Protein AF-A0A2D6XDI9-F1 (afdb_monomer_lite)

Radius of gyration: 14.06 Å; chains: 1; bounding box: 47×26×29 Å

Secondary structure (DSSP, 8-state):
-----------EEEEEETTTTEEEEEETTT-SEEEPPGGGHHHHHHHHHHHHH-S-HHHHHHHHHHHHTT--

Structure (mmCIF, N/CA/C/O backbone):
data_AF-A0A2D6XDI9-F1
#
_entry.id   AF-A0A2D6XDI9-F1
#
loop_
_atom_site.group_PDB
_atom_site.id
_atom_site.type_symbol
_atom_site.label_atom_id
_atom_site.label_alt_id
_atom_site.label_comp_id
_atom_site.label_asym_id
_atom_site.label_entity_id
_atom_site.label_seq_id
_atom_site.pdbx_PDB_ins_code
_atom_site.Cartn_x
_atom_site.Cartn_y
_atom_site.Cartn_z
_atom_site.occupancy
_atom_site.B_iso_or_equiv
_atom_site.auth_seq_id
_atom_site.auth_comp_id
_atom_site.auth_asym_id
_atom_site.auth_atom_id
_atom_site.pdbx_PDB_model_num
ATOM 1 N N . MET A 1 1 ? 30.341 -16.927 -1.284 1.00 46.00 1 MET A N 1
ATOM 2 C CA . MET A 1 1 ? 29.412 -16.233 -2.193 1.00 46.00 1 MET A CA 1
ATOM 3 C C . MET A 1 1 ? 28.623 -15.296 -1.311 1.00 46.00 1 MET A C 1
ATOM 5 O O . MET A 1 1 ? 27.860 -15.783 -0.491 1.00 46.00 1 MET A O 1
ATOM 9 N N . GLU A 1 2 ? 28.918 -14.000 -1.355 1.00 44.69 2 GLU A N 1
ATOM 10 C CA . GLU A 1 2 ? 28.055 -13.005 -0.715 1.00 44.69 2 GLU A CA 1
ATOM 11 C C . GLU A 1 2 ? 26.745 -12.997 -1.493 1.00 44.69 2 GLU A C 1
ATOM 13 O O . GLU A 1 2 ? 26.713 -12.660 -2.678 1.00 44.69 2 GLU A O 1
ATOM 18 N N . GLU A 1 3 ? 25.690 -13.481 -0.848 1.00 45.72 3 GLU A N 1
ATOM 19 C CA . GLU A 1 3 ? 24.328 -13.347 -1.331 1.00 45.72 3 GLU A CA 1
ATOM 20 C C . GLU A 1 3 ? 24.033 -11.849 -1.369 1.00 45.72 3 GLU A C 1
ATOM 22 O O . GLU A 1 3 ? 23.912 -11.185 -0.341 1.00 45.72 3 GLU A O 1
ATOM 27 N N . LYS A 1 4 ? 24.051 -11.293 -2.578 1.00 43.22 4 LYS A N 1
ATOM 28 C CA . LYS A 1 4 ? 23.734 -9.897 -2.831 1.00 43.22 4 LYS A CA 1
ATOM 29 C C . LYS A 1 4 ? 22.236 -9.763 -2.574 1.00 43.22 4 LYS A C 1
ATOM 31 O O . LYS A 1 4 ? 21.440 -10.043 -3.462 1.00 43.22 4 LYS A O 1
ATOM 36 N N . THR A 1 5 ? 21.851 -9.430 -1.346 1.00 46.59 5 THR A N 1
ATOM 37 C CA . THR A 1 5 ? 20.459 -9.157 -0.997 1.00 46.59 5 THR A CA 1
ATOM 38 C C . THR A 1 5 ? 20.042 -7.918 -1.773 1.00 46.59 5 THR A C 1
ATOM 40 O O . THR A 1 5 ? 20.341 -6.786 -1.394 1.00 46.59 5 THR A O 1
ATOM 43 N N . GLU A 1 6 ? 19.404 -8.139 -2.922 1.00 53.22 6 GLU A N 1
ATOM 44 C CA . GLU A 1 6 ? 18.639 -7.115 -3.622 1.00 53.22 6 GLU A CA 1
ATOM 45 C C . GLU A 1 6 ? 17.755 -6.380 -2.605 1.00 53.22 6 GLU A C 1
ATOM 47 O O . GLU A 1 6 ? 17.371 -6.978 -1.591 1.00 53.22 6 GLU A O 1
ATOM 52 N N . PRO A 1 7 ? 17.469 -5.080 -2.803 1.00 53.91 7 PRO A N 1
ATOM 53 C CA . PRO A 1 7 ? 16.598 -4.335 -1.906 1.00 53.91 7 PRO A CA 1
ATOM 54 C C . PRO A 1 7 ? 15.259 -5.066 -1.800 1.00 53.91 7 PRO A C 1
ATOM 56 O O . PRO A 1 7 ? 14.409 -4.925 -2.667 1.00 53.91 7 PRO A O 1
ATOM 59 N N . GLN A 1 8 ? 15.098 -5.862 -0.741 1.00 72.00 8 GLN A N 1
ATOM 60 C CA . GLN A 1 8 ? 14.019 -6.830 -0.642 1.00 72.00 8 GLN A CA 1
ATOM 61 C C . GLN A 1 8 ? 12.699 -6.069 -0.660 1.00 72.00 8 GLN A C 1
ATOM 63 O O . GLN A 1 8 ? 12.373 -5.342 0.286 1.00 72.00 8 GLN A O 1
ATOM 68 N N . VAL A 1 9 ? 11.975 -6.188 -1.772 1.00 76.69 9 VAL A N 1
ATOM 69 C CA . VAL A 1 9 ? 10.589 -5.756 -1.853 1.00 76.69 9 VAL A CA 1
ATOM 70 C C . VAL A 1 9 ? 9.850 -6.463 -0.718 1.00 76.69 9 VAL A C 1
ATOM 72 O O . VAL A 1 9 ? 9.952 -7.688 -0.603 1.00 76.69 9 VAL A O 1
ATOM 75 N N . PRO A 1 10 ? 9.164 -5.727 0.171 1.00 80.50 10 PRO A N 1
ATOM 76 C CA . PRO A 1 10 ? 8.519 -6.354 1.309 1.00 80.50 10 PRO A CA 1
ATOM 77 C C . PRO A 1 10 ? 7.427 -7.315 0.834 1.00 80.50 10 PRO A C 1
ATOM 79 O O . PRO A 1 10 ? 6.603 -6.970 -0.009 1.00 80.50 10 PRO A O 1
ATOM 82 N N . GLU A 1 11 ? 7.386 -8.513 1.413 1.00 89.69 11 GLU A N 1
ATOM 83 C CA . GLU A 1 11 ? 6.225 -9.392 1.284 1.00 89.69 11 GLU A CA 1
ATOM 84 C C . GLU A 1 11 ? 5.074 -8.807 2.111 1.00 89.69 11 GLU A C 1
ATOM 86 O O . GLU A 1 11 ? 5.152 -8.724 3.346 1.00 89.69 11 GLU A O 1
ATOM 91 N N . PHE A 1 12 ? 4.005 -8.402 1.428 1.00 93.19 12 PHE A N 1
ATOM 92 C CA . PHE A 1 12 ? 2.823 -7.816 2.047 1.00 93.19 12 PHE A CA 1
ATOM 93 C C . PHE A 1 12 ? 1.524 -8.325 1.419 1.00 93.19 12 PHE A C 1
ATOM 95 O O . PHE A 1 12 ? 1.506 -8.880 0.322 1.00 93.19 12 PHE A O 1
ATOM 102 N N . ALA A 1 13 ? 0.421 -8.085 2.121 1.00 95.00 13 ALA A N 1
ATOM 103 C CA . ALA A 1 13 ? -0.930 -8.203 1.595 1.00 95.00 13 ALA A CA 1
ATOM 104 C C . ALA A 1 13 ? -1.741 -6.965 1.986 1.00 95.00 13 ALA A C 1
ATOM 106 O O . ALA A 1 13 ? -1.493 -6.357 3.027 1.00 95.00 13 ALA A O 1
ATOM 107 N N . ILE A 1 14 ? -2.710 -6.596 1.150 1.00 95.81 14 ILE A N 1
ATOM 108 C CA . ILE A 1 14 ? -3.598 -5.458 1.395 1.00 95.81 14 ILE A CA 1
ATOM 109 C C . ILE A 1 14 ? -5.043 -5.939 1.370 1.00 95.81 14 ILE A C 1
ATOM 111 O O . ILE A 1 14 ? -5.471 -6.632 0.446 1.00 95.81 14 ILE A O 1
ATOM 115 N N . PHE A 1 15 ? -5.797 -5.528 2.380 1.00 95.00 15 PHE A N 1
ATOM 116 C CA . PHE A 1 15 ? -7.243 -5.641 2.446 1.00 95.00 15 PHE A CA 1
ATOM 117 C C . PHE A 1 15 ? -7.855 -4.250 2.262 1.00 95.00 15 PHE A C 1
ATOM 119 O O . PHE A 1 15 ? -7.395 -3.291 2.878 1.00 95.00 15 PHE A O 1
ATOM 126 N N . GLN A 1 16 ? -8.895 -4.135 1.432 1.00 96.62 16 GLN A N 1
ATOM 127 C CA . GLN A 1 16 ? -9.648 -2.892 1.247 1.00 96.62 16 GLN A CA 1
ATOM 128 C C . GLN A 1 16 ? -11.144 -3.167 1.119 1.00 96.62 16 GLN A C 1
ATOM 130 O O . GLN A 1 16 ? -11.564 -4.072 0.396 1.00 96.62 16 GLN A O 1
ATOM 135 N N . ASN A 1 17 ? -11.948 -2.326 1.765 1.00 95.81 17 ASN A N 1
ATOM 136 C CA . ASN A 1 17 ? -13.389 -2.249 1.578 1.00 95.81 17 ASN A CA 1
ATOM 137 C C . ASN A 1 17 ? -13.775 -0.828 1.158 1.00 95.81 17 ASN A C 1
ATOM 139 O O . ASN A 1 17 ? -13.800 0.092 1.975 1.00 95.81 17 ASN A O 1
ATOM 143 N N . SER A 1 18 ? -14.128 -0.663 -0.116 1.00 93.00 18 SER A N 1
ATOM 144 C CA . SER A 1 18 ? -14.489 0.637 -0.687 1.00 93.00 18 SER A CA 1
ATOM 145 C C . SER A 1 18 ? -15.809 1.201 -0.180 1.00 93.00 18 SER A C 1
ATOM 147 O O . SER A 1 18 ? -15.973 2.417 -0.147 1.00 93.00 18 SER A O 1
ATOM 149 N N . ARG A 1 19 ? -16.739 0.351 0.269 1.00 95.44 19 ARG A N 1
ATOM 150 C CA . ARG A 1 19 ? -18.028 0.800 0.810 1.00 95.44 19 ARG A CA 1
ATOM 151 C C . ARG A 1 19 ? -17.867 1.480 2.166 1.00 95.44 19 ARG A C 1
ATOM 153 O O . ARG A 1 19 ? -18.593 2.425 2.453 1.00 95.44 19 ARG A O 1
ATOM 160 N N . THR A 1 20 ? -16.953 0.982 2.994 1.00 96.12 20 THR A N 1
ATOM 161 C CA . THR A 1 20 ? -16.707 1.503 4.347 1.00 96.12 20 THR A CA 1
ATOM 162 C C . THR A 1 20 ? -15.438 2.343 4.447 1.00 96.12 20 THR A C 1
ATOM 164 O O . THR A 1 20 ? -15.163 2.857 5.521 1.00 96.12 20 THR A O 1
ATOM 167 N N . ARG A 1 21 ? -14.678 2.484 3.350 1.00 96.12 21 ARG A N 1
ATOM 168 C CA . ARG A 1 21 ? -13.367 3.156 3.301 1.00 96.12 21 ARG A CA 1
ATOM 169 C C . ARG A 1 21 ? -12.389 2.638 4.363 1.00 96.12 21 ARG A C 1
ATOM 171 O O . ARG A 1 21 ? -11.659 3.404 4.976 1.00 96.12 21 ARG A O 1
ATOM 178 N N . VAL A 1 22 ? -12.377 1.320 4.561 1.00 97.00 22 VAL A N 1
ATOM 179 C CA . VAL A 1 22 ? -11.450 0.643 5.481 1.00 97.00 22 VAL A CA 1
ATOM 180 C C . VAL A 1 22 ? -10.339 -0.012 4.673 1.00 97.00 22 VAL A C 1
ATOM 182 O O . VAL A 1 22 ? -10.616 -0.668 3.663 1.00 97.00 22 VAL A O 1
ATOM 185 N N . ALA A 1 23 ? -9.098 0.143 5.124 1.00 97.81 23 ALA A N 1
ATOM 186 C CA . ALA A 1 23 ? -7.933 -0.529 4.567 1.00 97.81 23 ALA A CA 1
ATOM 187 C C . ALA A 1 23 ? -7.074 -1.126 5.687 1.00 97.81 23 ALA A C 1
ATOM 189 O O . ALA A 1 23 ? -7.036 -0.600 6.794 1.00 97.81 23 ALA A O 1
ATOM 190 N N . ALA A 1 24 ? -6.389 -2.228 5.398 1.00 97.44 24 ALA A N 1
ATOM 191 C CA . ALA A 1 24 ? -5.400 -2.805 6.296 1.00 97.44 24 ALA A CA 1
ATOM 192 C C . ALA A 1 24 ? -4.249 -3.419 5.499 1.00 97.44 24 ALA A C 1
ATOM 194 O O . ALA A 1 24 ? -4.451 -3.957 4.406 1.00 97.44 24 ALA A O 1
ATOM 195 N N . ILE A 1 25 ? -3.051 -3.377 6.072 1.00 96.31 25 ILE A N 1
ATOM 196 C CA . ILE A 1 25 ? -1.835 -3.945 5.494 1.00 96.31 25 ILE A CA 1
ATOM 197 C C . ILE A 1 25 ? -1.332 -5.048 6.415 1.00 96.31 25 ILE A C 1
ATOM 199 O O . ILE A 1 25 ? -1.246 -4.885 7.629 1.00 96.31 25 ILE A O 1
ATOM 203 N N . TRP A 1 26 ? -0.978 -6.183 5.834 1.00 96.56 26 TRP A N 1
ATOM 204 C CA . TRP A 1 26 ? -0.228 -7.232 6.505 1.00 96.56 26 TRP A CA 1
ATOM 205 C C . TRP A 1 26 ? 1.176 -7.275 5.920 1.00 96.56 26 TRP A C 1
ATOM 207 O O . TRP A 1 26 ? 1.338 -7.188 4.705 1.00 96.56 26 TRP A O 1
ATOM 217 N N . THR A 1 27 ? 2.190 -7.447 6.762 1.00 92.38 27 THR A N 1
ATOM 218 C CA . THR A 1 27 ? 3.567 -7.687 6.314 1.00 92.38 27 THR A CA 1
ATOM 219 C C . THR A 1 27 ? 4.104 -8.957 6.948 1.00 92.38 27 THR A C 1
ATOM 221 O O . THR A 1 27 ? 3.801 -9.254 8.108 1.00 92.38 27 THR A O 1
ATOM 224 N N . LYS A 1 28 ? 4.955 -9.689 6.223 1.00 89.56 28 LYS A N 1
ATOM 225 C CA . LYS A 1 28 ? 5.558 -10.932 6.729 1.00 89.56 28 LYS A CA 1
ATOM 226 C C . LYS A 1 28 ? 6.316 -10.741 8.037 1.00 89.56 28 LYS A C 1
ATOM 228 O O . LYS A 1 28 ? 6.230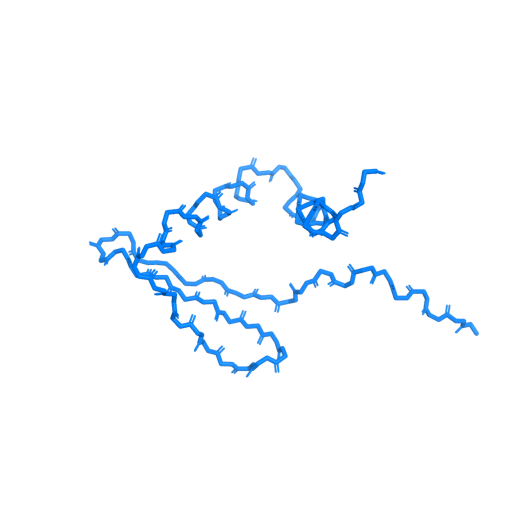 -11.588 8.918 1.00 89.56 28 LYS A O 1
ATOM 233 N N . HIS A 1 29 ? 7.017 -9.617 8.176 1.00 87.12 29 HIS A N 1
ATOM 234 C CA . HIS A 1 29 ? 7.784 -9.304 9.379 1.00 87.12 29 HIS A CA 1
ATOM 235 C C . HIS A 1 29 ? 6.886 -9.057 10.600 1.00 87.12 29 HIS A C 1
ATOM 237 O O . HIS A 1 29 ? 7.224 -9.468 11.706 1.00 87.12 29 HIS A O 1
ATOM 243 N N . GLN A 1 30 ? 5.750 -8.375 10.430 1.00 90.06 30 GLN A N 1
ATOM 244 C CA . GLN A 1 30 ? 4.843 -8.107 11.549 1.00 90.06 30 GLN A CA 1
ATOM 245 C C . GLN A 1 30 ? 3.894 -9.274 11.837 1.00 90.06 30 GLN A C 1
ATOM 247 O O . GLN A 1 30 ? 3.423 -9.406 12.965 1.00 90.06 30 GLN A O 1
ATOM 252 N N . GLY A 1 31 ? 3.575 -10.094 10.832 1.00 94.38 31 GLY A N 1
ATOM 253 C CA . GLY A 1 31 ? 2.725 -11.277 10.973 1.00 94.38 31 GLY A CA 1
ATOM 254 C C . GLY A 1 31 ? 1.267 -10.985 11.345 1.00 94.38 31 GLY A C 1
ATOM 255 O O . GLY A 1 31 ? 0.499 -11.920 11.557 1.00 94.38 31 GLY A O 1
ATOM 256 N N . ARG A 1 32 ? 0.852 -9.715 11.392 1.00 95.38 32 ARG A N 1
ATOM 257 C CA . ARG A 1 32 ? -0.502 -9.278 11.753 1.00 95.38 32 ARG A CA 1
ATOM 258 C C . ARG A 1 32 ? -1.002 -8.197 10.805 1.00 95.38 32 ARG A C 1
ATOM 260 O O . ARG A 1 32 ? -0.204 -7.478 10.211 1.00 95.38 32 ARG A O 1
ATOM 267 N N . TRP A 1 33 ? -2.322 -8.103 10.679 1.00 96.56 33 TRP A N 1
ATOM 268 C CA . TRP A 1 33 ? -2.969 -7.003 9.972 1.00 96.56 33 TRP A CA 1
ATOM 269 C C . TRP A 1 33 ? -2.866 -5.732 10.808 1.00 96.56 33 TRP A C 1
ATOM 271 O O . TRP A 1 33 ? -3.168 -5.743 12.003 1.00 96.56 33 TRP A O 1
ATOM 281 N N . GLN A 1 34 ? -2.442 -4.655 10.166 1.00 96.56 34 GLN A N 1
ATOM 282 C CA . GLN A 1 34 ? -2.472 -3.309 10.699 1.00 96.56 34 GLN A CA 1
ATOM 283 C C . GLN A 1 34 ? -3.519 -2.527 9.914 1.00 96.56 34 GLN A C 1
ATOM 285 O O . GLN A 1 34 ? -3.378 -2.343 8.706 1.00 96.56 34 GLN A O 1
ATOM 290 N N . GLU A 1 35 ? -4.593 -2.138 10.594 1.00 96.88 35 GLU A N 1
ATOM 291 C CA . GLU A 1 35 ? -5.601 -1.248 10.025 1.00 96.88 35 GLU A CA 1
ATOM 292 C C . GLU A 1 35 ? -4.977 0.130 9.788 1.00 96.88 35 GLU A C 1
ATOM 294 O O . GLU A 1 35 ? -4.172 0.601 10.595 1.00 96.88 35 GLU A O 1
ATOM 299 N N . CYS A 1 36 ? -5.297 0.715 8.641 1.00 96.50 36 CYS A N 1
ATOM 300 C CA . CYS A 1 36 ? -4.899 2.063 8.272 1.00 96.50 36 CYS A CA 1
ATOM 301 C C . CYS A 1 36 ? -5.897 3.068 8.848 1.00 96.50 36 CYS A C 1
ATOM 303 O O . CYS A 1 36 ? -7.088 2.770 8.968 1.00 96.50 36 CYS A O 1
ATOM 305 N N . GLU A 1 37 ? -5.426 4.276 9.126 1.00 96.69 37 GLU A N 1
ATOM 306 C CA . GLU A 1 37 ? -6.303 5.380 9.488 1.00 96.69 37 GLU A CA 1
ATOM 307 C C . GLU A 1 37 ? -7.212 5.748 8.296 1.00 96.69 37 GLU A C 1
ATOM 309 O O . GLU A 1 37 ? -6.816 5.592 7.130 1.00 96.69 37 GLU A O 1
ATOM 314 N N . PRO A 1 38 ? -8.439 6.246 8.533 1.00 94.31 38 PRO A N 1
ATOM 315 C CA . PRO A 1 38 ? -9.377 6.582 7.459 1.00 94.31 38 PRO A CA 1
ATOM 316 C C . PRO A 1 38 ? -8.815 7.552 6.405 1.00 94.31 38 PRO A C 1
ATOM 318 O O . PRO A 1 38 ? -9.179 7.470 5.227 1.00 94.31 38 PRO A O 1
ATOM 321 N N . GLU A 1 39 ? -7.923 8.462 6.804 1.00 96.06 39 GLU A N 1
ATOM 322 C CA . GLU A 1 39 ? -7.263 9.437 5.931 1.00 96.06 39 GLU A CA 1
ATOM 323 C C . GLU A 1 39 ? -6.240 8.787 4.986 1.00 96.06 39 GLU A C 1
ATOM 325 O O . GLU A 1 39 ? -5.958 9.320 3.913 1.00 96.06 39 GLU A O 1
ATOM 330 N N . GLU A 1 40 ? -5.713 7.613 5.339 1.00 96.12 40 GLU A N 1
ATOM 331 C CA . GLU A 1 40 ? -4.744 6.870 4.528 1.00 96.12 40 GLU A CA 1
ATOM 332 C C . GLU A 1 40 ? -5.423 6.078 3.400 1.00 96.12 40 GLU A C 1
ATOM 334 O O . GLU A 1 40 ? -4.764 5.678 2.437 1.00 96.12 40 GLU A O 1
ATOM 339 N N . TYR A 1 41 ? -6.745 5.873 3.469 1.00 96.62 41 TYR A N 1
ATOM 340 C CA . TYR A 1 41 ? -7.484 5.018 2.534 1.00 96.62 41 TYR A CA 1
ATOM 341 C C . TYR A 1 41 ? -7.263 5.394 1.060 1.00 96.62 41 TYR A C 1
ATOM 343 O O . TYR A 1 41 ? -7.069 4.513 0.214 1.00 96.62 41 TYR A O 1
ATOM 351 N N . ASP A 1 42 ? -7.292 6.688 0.733 1.00 96.25 42 ASP A N 1
ATOM 352 C CA . ASP A 1 42 ? -7.139 7.148 -0.652 1.00 96.25 42 ASP A CA 1
ATOM 353 C C . ASP A 1 42 ? -5.702 6.941 -1.155 1.00 96.25 42 ASP A C 1
ATOM 355 O O . ASP A 1 42 ? -5.505 6.535 -2.301 1.00 96.25 42 ASP A O 1
ATOM 359 N N . ALA A 1 43 ? -4.699 7.117 -0.287 1.00 94.94 43 ALA A N 1
ATOM 360 C CA . ALA A 1 43 ? -3.302 6.843 -0.617 1.00 94.94 43 ALA A CA 1
ATOM 361 C C . ALA A 1 43 ? -3.067 5.344 -0.870 1.00 94.94 43 ALA A C 1
ATOM 363 O O . ALA A 1 43 ? -2.440 4.974 -1.865 1.00 94.94 43 ALA A O 1
ATOM 364 N N . ILE A 1 44 ? -3.636 4.470 -0.029 1.00 95.69 44 ILE A N 1
ATOM 365 C CA . ILE A 1 44 ? -3.580 3.015 -0.243 1.00 95.69 44 ILE A CA 1
ATOM 366 C C . ILE A 1 44 ? -4.314 2.624 -1.528 1.00 95.69 44 ILE A C 1
ATOM 368 O O . ILE A 1 44 ? -3.836 1.777 -2.281 1.00 95.69 44 ILE A O 1
ATOM 372 N N . SER A 1 45 ? -5.447 3.261 -1.825 1.00 95.88 45 SER A N 1
ATOM 373 C CA . SER A 1 45 ? -6.196 3.010 -3.061 1.00 95.88 45 SER A CA 1
ATOM 374 C C . SER A 1 45 ? -5.396 3.378 -4.305 1.00 95.88 45 SER A C 1
ATOM 376 O O . SER A 1 45 ? -5.376 2.598 -5.256 1.00 95.88 45 SER A O 1
ATOM 378 N N . LEU A 1 46 ? -4.690 4.511 -4.285 1.00 95.25 46 LEU A N 1
ATOM 379 C CA . LEU A 1 46 ? -3.793 4.902 -5.368 1.00 95.25 46 LEU A CA 1
ATOM 380 C C . LEU A 1 46 ? -2.657 3.887 -5.546 1.00 95.25 46 LEU A C 1
ATOM 382 O O . LEU A 1 46 ? -2.405 3.443 -6.662 1.00 95.25 46 LEU A O 1
ATOM 386 N N . PHE A 1 47 ? -2.012 3.470 -4.454 1.00 94.44 47 PHE A N 1
ATOM 387 C CA . PHE A 1 47 ? -0.951 2.461 -4.497 1.00 94.44 47 PHE A CA 1
ATOM 388 C C . PHE A 1 47 ? -1.432 1.138 -5.111 1.00 94.44 47 PHE A C 1
ATOM 390 O O . PHE A 1 47 ? -0.791 0.593 -6.009 1.00 94.44 47 PHE A O 1
ATOM 397 N N . VAL A 1 48 ? -2.591 0.639 -4.675 1.00 94.62 48 VAL A N 1
ATOM 398 C CA . VAL A 1 48 ? -3.179 -0.596 -5.209 1.00 94.62 48 VAL A CA 1
ATOM 399 C C . VAL A 1 48 ? -3.565 -0.448 -6.682 1.00 94.62 48 VAL A C 1
ATOM 401 O O . VAL A 1 48 ? -3.373 -1.394 -7.445 1.00 94.62 48 VAL A O 1
ATOM 404 N N . ALA A 1 49 ? -4.084 0.710 -7.099 1.00 95.56 49 ALA A N 1
ATOM 405 C CA . ALA A 1 49 ? -4.409 0.974 -8.499 1.00 95.56 49 ALA A CA 1
ATOM 406 C C . ALA A 1 49 ? -3.155 0.909 -9.384 1.00 95.56 49 ALA A C 1
ATOM 408 O O . ALA A 1 49 ? -3.146 0.157 -10.354 1.00 95.56 49 ALA A O 1
ATOM 409 N N . LEU A 1 50 ? -2.068 1.578 -8.983 1.00 94.62 50 LEU A N 1
ATOM 410 C CA . LEU A 1 50 ? -0.790 1.553 -9.706 1.00 94.62 50 LEU A CA 1
ATOM 411 C C . LEU A 1 50 ? -0.251 0.129 -9.894 1.00 94.62 50 LEU A C 1
ATOM 413 O O . LEU A 1 50 ? 0.233 -0.213 -10.969 1.00 94.62 50 LEU A O 1
ATOM 417 N N . LEU A 1 51 ? -0.354 -0.718 -8.866 1.00 94.12 51 LEU A N 1
ATOM 418 C CA . LEU A 1 51 ? 0.081 -2.112 -8.966 1.00 94.12 51 LEU A CA 1
ATOM 419 C C . LEU A 1 51 ? -0.834 -2.962 -9.853 1.00 94.12 51 LEU A C 1
ATOM 421 O O . LEU A 1 51 ? -0.346 -3.861 -10.525 1.00 94.12 51 LEU A O 1
ATOM 425 N N . ARG A 1 52 ? -2.148 -2.715 -9.851 1.00 94.06 52 ARG A N 1
ATOM 426 C CA . ARG A 1 52 ? -3.116 -3.483 -10.655 1.00 94.06 52 ARG A CA 1
ATOM 427 C C . ARG A 1 52 ? -3.105 -3.107 -12.130 1.00 94.06 52 ARG A C 1
ATOM 429 O O . ARG A 1 52 ? -3.410 -3.955 -12.960 1.00 94.06 52 ARG A O 1
ATOM 436 N N . GLU A 1 53 ? -2.811 -1.850 -12.428 1.00 96.31 53 GLU A N 1
ATOM 437 C CA . GLU A 1 53 ? -2.756 -1.320 -13.791 1.00 96.31 53 GLU A CA 1
ATOM 438 C C . GLU A 1 53 ? -1.385 -1.531 -14.446 1.00 96.31 53 GLU A C 1
ATOM 440 O O . GLU A 1 53 ? -1.248 -1.340 -15.650 1.00 96.31 53 GLU A O 1
ATOM 445 N N . SER A 1 54 ? -0.375 -1.939 -13.675 1.00 96.06 54 SER A N 1
ATOM 446 C CA . SER A 1 54 ? 0.956 -2.224 -14.198 1.00 96.06 54 SER A CA 1
ATOM 447 C C . SER A 1 54 ? 1.019 -3.560 -14.938 1.00 96.06 54 SER A C 1
ATOM 449 O O . SER A 1 54 ? 0.610 -4.597 -14.415 1.00 96.06 54 SER A O 1
ATOM 451 N N . ASP A 1 55 ? 1.657 -3.548 -16.112 1.00 96.69 55 ASP A N 1
ATOM 452 C CA . ASP A 1 55 ? 2.024 -4.759 -16.856 1.00 96.69 55 ASP A CA 1
ATOM 453 C C . ASP A 1 55 ? 3.006 -5.651 -16.072 1.00 96.69 55 ASP A C 1
ATOM 455 O O . ASP A 1 55 ? 3.052 -6.867 -16.268 1.00 96.69 55 ASP A O 1
ATOM 459 N N . ASN A 1 56 ? 3.801 -5.055 -15.173 1.00 95.31 56 ASN A N 1
ATOM 460 C CA . ASN A 1 56 ? 4.719 -5.760 -14.281 1.00 95.31 56 ASN A CA 1
ATOM 461 C C . ASN A 1 56 ? 4.669 -5.158 -12.862 1.00 95.31 56 ASN A C 1
ATOM 463 O O . ASN A 1 56 ? 5.488 -4.299 -12.512 1.00 95.31 56 ASN A O 1
ATOM 467 N N . PRO A 1 57 ? 3.742 -5.635 -12.012 1.00 92.06 57 PRO A N 1
ATOM 468 C CA . PRO A 1 57 ? 3.543 -5.100 -10.667 1.00 92.06 57 PRO A CA 1
ATOM 469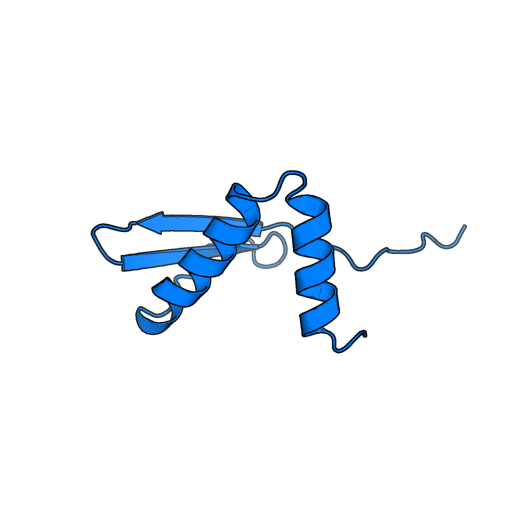 C C . PRO A 1 57 ? 4.786 -5.203 -9.776 1.00 92.06 57 PRO A C 1
ATOM 471 O O . PRO A 1 57 ? 4.991 -4.355 -8.910 1.00 92.06 57 PRO A O 1
ATOM 474 N N . HIS A 1 58 ? 5.626 -6.224 -9.985 1.00 90.75 58 HIS A N 1
ATOM 475 C CA . HIS A 1 58 ? 6.847 -6.414 -9.205 1.00 90.75 58 HIS A CA 1
ATOM 476 C C . HIS A 1 58 ? 7.867 -5.309 -9.495 1.00 90.75 58 HIS A C 1
ATOM 478 O O . HIS A 1 58 ? 8.302 -4.632 -8.569 1.00 90.75 58 HIS A O 1
ATOM 484 N N . ALA A 1 59 ? 8.156 -5.055 -10.774 1.00 91.81 59 ALA A N 1
ATOM 485 C CA . ALA A 1 59 ? 9.065 -3.981 -11.176 1.00 91.81 59 ALA A CA 1
ATOM 486 C C . ALA A 1 59 ? 8.539 -2.595 -10.760 1.00 91.81 59 ALA A C 1
ATOM 488 O O . ALA A 1 59 ? 9.292 -1.745 -10.29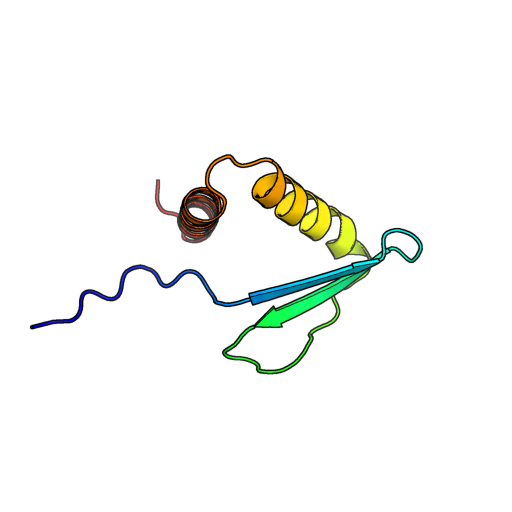1 1.00 91.81 59 ALA A O 1
ATOM 489 N N . THR A 1 60 ? 7.225 -2.361 -10.861 1.00 93.00 60 THR A N 1
ATOM 490 C CA . THR A 1 60 ? 6.610 -1.117 -10.368 1.00 93.00 60 THR A CA 1
ATOM 491 C C . THR A 1 60 ? 6.837 -0.924 -8.874 1.00 93.00 60 THR A C 1
ATOM 493 O O . THR A 1 60 ? 7.146 0.179 -8.428 1.00 93.00 60 THR A O 1
ATOM 496 N N . LEU A 1 61 ? 6.704 -1.991 -8.091 1.00 91.75 61 LEU A N 1
ATOM 497 C CA . LEU A 1 61 ? 6.913 -1.947 -6.654 1.00 91.75 6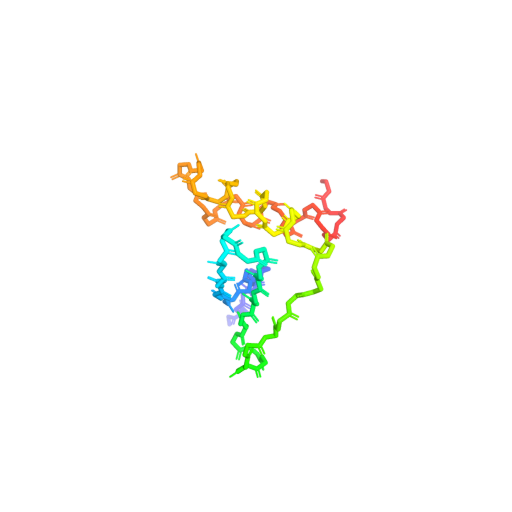1 LEU A CA 1
ATOM 498 C C . LEU A 1 61 ? 8.383 -1.690 -6.284 1.00 91.75 61 LEU A C 1
ATOM 500 O O . LEU A 1 61 ? 8.643 -0.927 -5.353 1.00 91.75 61 LEU A O 1
ATOM 504 N N . GLU A 1 62 ? 9.336 -2.264 -7.020 1.00 91.56 62 GLU A N 1
ATOM 505 C CA . GLU A 1 62 ? 10.768 -1.972 -6.868 1.00 91.56 62 GLU A CA 1
ATOM 506 C C . GLU A 1 62 ? 11.073 -0.487 -7.091 1.00 91.56 62 GLU A C 1
ATOM 508 O O . GLU A 1 62 ? 11.736 0.138 -6.259 1.00 91.56 62 GLU A O 1
ATOM 513 N N . GLU A 1 63 ? 10.535 0.105 -8.161 1.00 91.06 63 GLU A N 1
ATOM 514 C CA . GLU A 1 63 ? 10.704 1.532 -8.456 1.00 91.06 63 GLU A CA 1
ATOM 515 C C . GLU A 1 63 ? 10.066 2.420 -7.381 1.00 91.06 63 GLU A C 1
ATOM 517 O O . GLU A 1 63 ? 10.687 3.378 -6.918 1.00 91.06 63 GLU A O 1
ATOM 522 N N . ILE A 1 64 ? 8.870 2.070 -6.893 1.00 89.44 64 ILE A N 1
ATOM 523 C CA . ILE A 1 64 ? 8.231 2.779 -5.772 1.00 89.44 64 ILE A CA 1
ATOM 524 C C . ILE A 1 64 ? 9.137 2.749 -4.529 1.00 89.44 64 ILE A C 1
ATOM 526 O O . ILE A 1 64 ? 9.371 3.785 -3.902 1.00 89.44 64 ILE A O 1
ATOM 530 N N . VAL A 1 65 ? 9.699 1.587 -4.180 1.00 89.00 65 VAL A N 1
ATOM 531 C CA . VAL A 1 65 ? 10.629 1.447 -3.047 1.00 89.00 65 VAL A CA 1
ATOM 532 C C . VAL A 1 65 ? 11.907 2.258 -3.264 1.00 89.00 65 VAL A C 1
ATOM 534 O O . VAL A 1 65 ? 12.395 2.892 -2.325 1.00 89.00 65 VAL A O 1
ATOM 537 N N . LYS A 1 66 ? 12.446 2.272 -4.486 1.00 89.19 66 LYS A N 1
ATOM 538 C CA . LYS A 1 66 ? 13.640 3.041 -4.849 1.00 89.19 66 LYS A CA 1
ATOM 539 C C . LYS A 1 66 ? 13.413 4.547 -4.685 1.00 89.19 66 LYS A C 1
ATOM 541 O O . LYS A 1 66 ? 14.227 5.211 -4.038 1.00 89.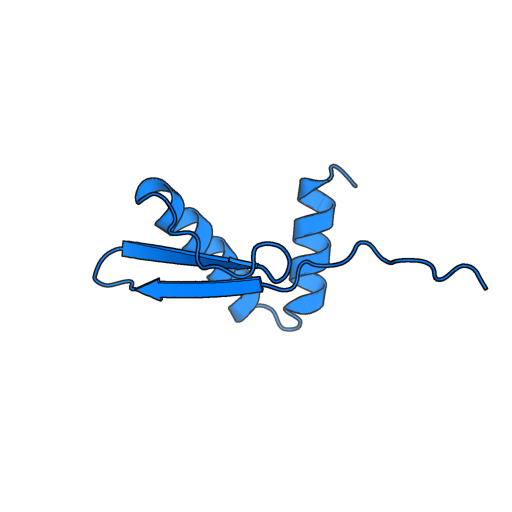19 66 LYS A O 1
ATOM 546 N N . ILE A 1 67 ? 12.281 5.057 -5.177 1.00 88.69 67 ILE A N 1
ATOM 547 C CA . ILE A 1 67 ? 11.869 6.461 -5.027 1.00 88.69 67 ILE A CA 1
ATOM 548 C C . ILE A 1 67 ? 11.749 6.825 -3.542 1.00 88.69 67 ILE A C 1
ATOM 550 O O . ILE A 1 67 ? 12.321 7.823 -3.107 1.00 88.69 67 ILE A O 1
ATOM 554 N N . MET A 1 68 ? 11.079 5.991 -2.737 1.00 83.44 68 MET A N 1
ATOM 555 C CA . MET A 1 68 ? 10.920 6.235 -1.295 1.00 83.44 68 MET A CA 1
ATOM 556 C C . MET A 1 68 ? 12.250 6.258 -0.530 1.00 83.44 68 MET A C 1
ATOM 558 O O . MET A 1 68 ? 12.364 6.939 0.486 1.00 83.44 68 MET A O 1
ATOM 562 N N . ARG A 1 69 ? 13.265 5.528 -1.004 1.00 84.06 69 ARG A N 1
ATOM 563 C CA . ARG A 1 69 ? 14.605 5.479 -0.397 1.00 84.06 69 ARG A CA 1
ATOM 564 C C . ARG A 1 69 ? 15.542 6.594 -0.882 1.00 84.06 69 ARG A C 1
ATOM 566 O O . ARG A 1 69 ? 16.691 6.629 -0.453 1.00 84.06 69 ARG A O 1
ATOM 573 N N . GLY A 1 70 ? 15.069 7.505 -1.738 1.00 73.44 70 GLY A N 1
ATOM 574 C CA . GLY A 1 70 ? 15.846 8.647 -2.229 1.00 73.44 70 GLY A CA 1
ATOM 575 C C . GLY A 1 70 ? 16.844 8.314 -3.343 1.00 73.44 70 GLY A C 1
ATOM 576 O O . GLY A 1 70 ? 17.770 9.087 -3.572 1.00 73.44 70 GLY A O 1
ATOM 577 N N . GLY A 1 71 ? 16.687 7.176 -4.026 1.00 57.50 71 GLY A N 1
ATOM 578 C CA . GLY A 1 71 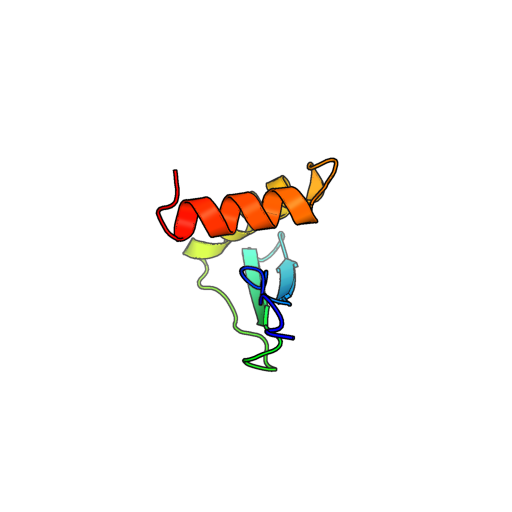? 17.539 6.802 -5.154 1.00 57.50 71 GLY A CA 1
ATOM 579 C C . GLY A 1 71 ? 16.981 7.316 -6.480 1.00 57.50 71 GLY A C 1
ATOM 580 O O . GLY A 1 71 ? 16.121 6.662 -7.062 1.00 57.50 71 GLY A O 1
ATOM 581 N N . THR A 1 72 ? 17.482 8.449 -6.972 1.00 51.09 72 THR A N 1
ATOM 582 C CA . THR A 1 72 ? 17.456 8.775 -8.412 1.00 51.09 72 THR A CA 1
ATOM 583 C C . THR A 1 72 ? 18.636 8.114 -9.101 1.00 51.09 72 THR A C 1
ATOM 585 O O . THR A 1 72 ? 19.772 8.414 -8.667 1.00 51.09 72 THR A O 1
#

Sequence (72 aa):
MEEKTEPQVPEFAIFQNSRTRVAAIWTKHQGRWQECEPEEYDAISLFVALLRESDNPHATLEEIVKIMRGGT

Foldseek 3Di:
DPPPPDPDLWDKDKDADPVVLKIWMDTPVVRDIDTDDSVCSVVVVVLVVQLVPDPHSVVVSSVVVCVVVVHD

pLDDT: mean 87.25, std 15.39, range [43.22, 97.81]